Protein AF-A0AAV9LES3-F1 (afdb_monomer)

Solvent-accessible surface area (backbone atoms only — not comparable to full-atom values): 8411 Å² total; per-residue (Å²): 89,70,68,21,52,55,35,32,47,53,16,50,50,48,50,53,50,61,73,71,59,70,85,86,44,70,82,86,58,63,55,102,79,64,74,43,90,56,85,73,86,72,59,69,76,73,29,74,67,38,50,21,50,50,25,44,53,50,15,54,51,37,54,60,54,41,52,51,58,68,73,62,60,91,46,69,87,42,33,34,91,90,74,73,42,82,51,76,64,60,70,62,50,49,53,54,53,52,50,52,48,50,54,51,54,49,48,45,52,61,20,31,36,21,92,70,56,58,75,45,38,83,46,59,49,97,84,66,82,55,42,39,72,42,60,51,82,85,80,87,76,131

Nearest PDB structures (foldseek):
  8z9d-assembly1_Bb  TM=9.251E-01  e=1.388E-14  Spinacia oleracea
  8bd3-assembly1_b  TM=9.411E-01  e=6.495E-13  Chlorella ohadii
  8zee-assembly1_B  TM=9.370E-01  e=6.925E-13  Chlamydomonas reinhardtii
  7y5e-assembly1_BL  TM=9.517E-01  e=1.494E-12  Porphyridium purpureum
  8xlp-assembly1_B  TM=9.272E-01  e=1.593E-12  Rhodomonas salina

Structure (mmCIF, N/CA/C/O backbone):
data_AF-A0AAV9LES3-F1
#
_entry.id   AF-A0AAV9LES3-F1
#
loop_
_atom_site.group_PDB
_atom_site.id
_atom_site.type_symbol
_atom_site.label_atom_id
_atom_site.label_alt_id
_atom_site.label_comp_id
_atom_site.label_asym_id
_atom_site.label_entity_id
_atom_site.label_seq_id
_atom_site.pdbx_PDB_ins_code
_atom_site.Cartn_x
_atom_site.Cartn_y
_atom_site.Cartn_z
_atom_site.occupancy
_atom_site.B_iso_or_equiv
_atom_site.auth_seq_id
_atom_site.auth_comp_id
_atom_site.auth_asym_id
_atom_site.auth_atom_id
_atom_site.pdbx_PDB_model_num
ATOM 1 N N . MET A 1 1 ? -4.893 10.665 12.264 1.00 93.75 1 MET A N 1
ATOM 2 C CA . MET A 1 1 ? -3.746 11.596 12.138 1.00 93.75 1 MET A CA 1
ATOM 3 C C . MET A 1 1 ? -2.493 10.880 11.654 1.00 93.75 1 MET A C 1
ATOM 5 O O . MET A 1 1 ? -2.052 11.215 10.569 1.00 93.75 1 MET A O 1
ATOM 9 N N . HIS A 1 2 ? -1.964 9.876 12.368 1.00 97.56 2 HIS A N 1
ATOM 10 C CA . HIS A 1 2 ? -0.746 9.157 11.947 1.00 97.56 2 HIS A CA 1
ATOM 11 C C . HIS A 1 2 ? -0.799 8.660 10.488 1.00 97.56 2 HIS A C 1
ATOM 13 O O . HIS A 1 2 ? 0.056 9.020 9.690 1.00 97.56 2 HIS A O 1
ATOM 19 N N . THR A 1 3 ? -1.855 7.935 10.102 1.00 97.00 3 THR A N 1
ATOM 20 C CA . THR A 1 3 ? -2.023 7.444 8.721 1.00 97.00 3 THR A CA 1
ATOM 21 C C . THR A 1 3 ? -2.057 8.571 7.686 1.00 97.00 3 THR A C 1
ATOM 23 O O . THR A 1 3 ? -1.456 8.442 6.629 1.00 97.00 3 THR A O 1
ATOM 26 N N . ALA A 1 4 ? -2.698 9.703 8.000 1.00 96.88 4 ALA A N 1
ATOM 27 C CA . ALA A 1 4 ? -2.757 10.850 7.095 1.00 96.88 4 ALA A CA 1
ATOM 28 C C . ALA A 1 4 ? -1.363 11.452 6.851 1.00 96.88 4 ALA A C 1
ATOM 30 O O . ALA A 1 4 ? -1.034 11.790 5.716 1.00 96.88 4 ALA A O 1
ATOM 31 N N . LEU A 1 5 ? -0.533 11.528 7.898 1.00 97.50 5 LEU A N 1
ATOM 32 C CA . LEU A 1 5 ? 0.849 12.002 7.803 1.00 97.50 5 LEU A CA 1
ATOM 33 C C . LEU A 1 5 ? 1.724 11.044 6.994 1.00 97.50 5 LEU A C 1
ATOM 35 O O . LEU A 1 5 ? 2.442 11.499 6.112 1.00 97.50 5 LEU A O 1
ATOM 39 N N . VAL A 1 6 ? 1.636 9.736 7.250 1.00 98.12 6 VAL A N 1
ATOM 40 C CA . VAL A 1 6 ? 2.429 8.730 6.5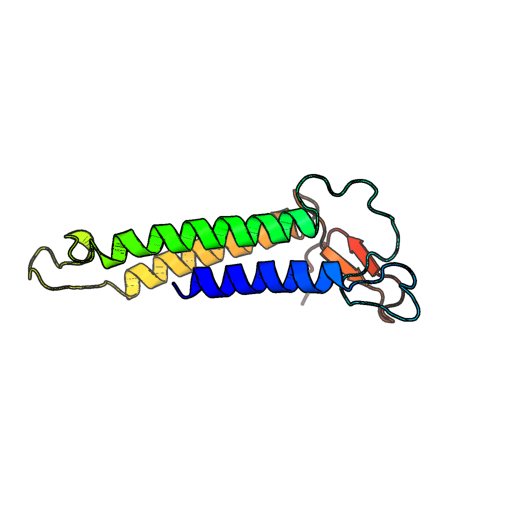22 1.00 98.12 6 VAL A CA 1
ATOM 41 C C . VAL A 1 6 ? 2.095 8.741 5.030 1.00 98.12 6 VAL A C 1
ATOM 43 O O . VAL A 1 6 ? 2.997 8.807 4.200 1.00 98.12 6 VAL A O 1
ATOM 46 N N . VAL A 1 7 ? 0.806 8.741 4.678 1.00 97.44 7 VAL A N 1
ATOM 47 C CA . VAL A 1 7 ? 0.374 8.774 3.271 1.00 97.44 7 VAL A CA 1
ATOM 48 C C . VAL A 1 7 ? 0.733 10.115 2.619 1.00 97.44 7 VAL A C 1
ATOM 50 O O . VAL A 1 7 ? 1.196 10.138 1.482 1.00 97.44 7 VAL A O 1
ATOM 53 N N . GLY A 1 8 ? 0.565 11.234 3.331 1.00 97.38 8 GLY A N 1
ATOM 54 C CA . GLY A 1 8 ? 0.928 12.559 2.817 1.00 97.38 8 GLY A CA 1
ATOM 55 C C . GLY A 1 8 ? 2.432 12.701 2.571 1.00 97.38 8 GLY A C 1
ATOM 56 O O . GLY A 1 8 ? 2.837 13.261 1.552 1.00 97.38 8 GLY A O 1
ATOM 57 N N . TRP A 1 9 ? 3.257 12.140 3.459 1.00 98.00 9 TRP A N 1
ATOM 58 C CA . TRP A 1 9 ? 4.703 12.059 3.275 1.00 98.00 9 TRP A CA 1
ATOM 59 C C . TRP A 1 9 ? 5.062 11.206 2.057 1.00 98.00 9 TRP A C 1
ATOM 61 O O . TRP A 1 9 ? 5.825 11.673 1.219 1.00 98.00 9 TRP A O 1
ATOM 71 N N . ALA A 1 10 ? 4.461 10.021 1.904 1.00 97.56 10 ALA A N 1
ATOM 72 C CA . ALA A 1 10 ? 4.705 9.153 0.752 1.00 97.56 10 ALA A CA 1
ATOM 73 C C . ALA A 1 10 ? 4.377 9.852 -0.581 1.00 97.56 10 ALA A C 1
ATOM 75 O O . ALA A 1 10 ? 5.192 9.840 -1.500 1.00 97.56 10 ALA A O 1
ATOM 76 N N . GLY A 1 11 ? 3.228 10.535 -0.668 1.00 96.38 11 GLY A N 1
ATOM 77 C CA . GLY A 1 11 ? 2.859 11.308 -1.859 1.00 96.38 11 GLY A CA 1
ATOM 78 C C . GLY A 1 11 ? 3.795 12.492 -2.125 1.00 96.38 11 GLY A C 1
ATOM 79 O O . GLY A 1 11 ? 4.182 12.731 -3.265 1.00 96.38 11 GLY A O 1
ATOM 80 N N . SER A 1 12 ? 4.207 13.208 -1.075 1.00 96.81 12 SER A N 1
ATOM 81 C CA . SER A 1 12 ? 5.132 14.345 -1.204 1.00 96.81 12 SER A CA 1
ATOM 82 C C . SER A 1 12 ? 6.536 13.899 -1.617 1.00 96.81 12 SER A C 1
ATOM 84 O O . SER A 1 12 ? 7.165 14.569 -2.430 1.00 96.81 12 SER A O 1
ATOM 86 N N . MET A 1 13 ? 7.012 12.765 -1.090 1.00 96.94 13 MET A N 1
ATOM 87 C CA . MET A 1 13 ? 8.298 12.176 -1.463 1.00 96.94 13 MET A CA 1
ATOM 88 C C . MET A 1 13 ? 8.286 11.740 -2.928 1.00 96.94 13 MET A C 1
ATOM 90 O O . MET A 1 13 ? 9.201 12.089 -3.662 1.00 96.94 13 MET A O 1
ATOM 94 N N . ALA A 1 14 ? 7.214 11.083 -3.382 1.00 93.00 14 A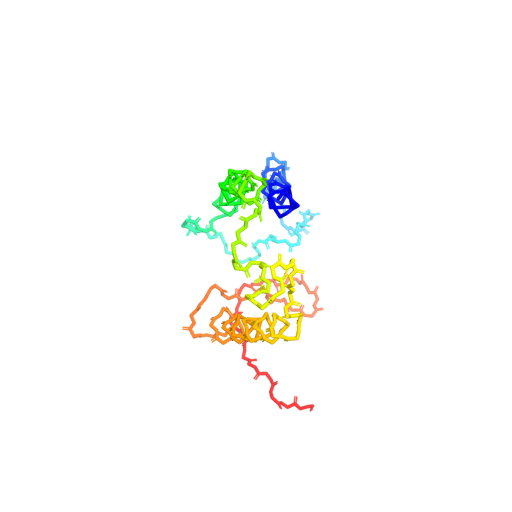LA A N 1
ATOM 95 C CA . ALA A 1 14 ? 7.067 10.696 -4.783 1.00 93.00 14 ALA A CA 1
ATOM 96 C C . ALA A 1 14 ? 7.066 11.911 -5.732 1.00 93.00 14 ALA A C 1
ATOM 98 O O . ALA A 1 14 ? 7.742 11.889 -6.756 1.00 93.00 14 ALA A O 1
ATOM 99 N N . LEU A 1 15 ? 6.363 13.000 -5.386 1.00 94.50 15 LEU A N 1
ATOM 100 C CA . LEU A 1 15 ? 6.400 14.244 -6.173 1.00 94.50 15 LEU A CA 1
ATOM 101 C C . LEU A 1 15 ? 7.784 14.898 -6.165 1.00 94.50 15 LEU A C 1
ATOM 103 O O . LEU A 1 15 ? 8.207 15.440 -7.183 1.00 94.50 15 LEU A O 1
ATOM 107 N N . TYR A 1 16 ? 8.472 14.873 -5.023 1.00 94.75 16 TYR A N 1
ATOM 108 C CA . TYR A 1 16 ? 9.822 15.408 -4.904 1.00 94.75 16 TYR A CA 1
ATOM 109 C C . TYR A 1 16 ? 10.806 14.631 -5.781 1.00 94.75 16 TYR A C 1
ATOM 111 O O . TYR A 1 16 ? 11.523 15.249 -6.562 1.00 94.75 16 TYR A O 1
ATOM 119 N N . GLU A 1 17 ? 10.797 13.299 -5.691 1.00 91.44 17 GLU A N 1
ATOM 120 C CA . GLU A 1 17 ? 11.625 12.425 -6.525 1.00 91.44 17 GLU A CA 1
ATOM 121 C C . GLU A 1 17 ? 11.342 12.668 -8.007 1.00 91.44 17 GLU A C 1
ATOM 123 O O . GLU A 1 17 ? 12.273 12.900 -8.770 1.00 91.44 17 GLU A O 1
ATOM 128 N N . LEU A 1 18 ? 10.069 12.731 -8.403 1.00 88.88 18 LEU A N 1
ATOM 129 C CA . LEU A 1 18 ? 9.677 12.976 -9.791 1.00 88.88 18 LEU A CA 1
ATOM 130 C C . LEU A 1 18 ? 10.120 14.353 -10.310 1.00 88.88 18 LEU A C 1
ATOM 132 O O . LEU A 1 18 ? 10.432 14.491 -11.488 1.00 88.88 18 LEU A O 1
ATOM 136 N N . ALA A 1 19 ? 10.181 15.369 -9.446 1.00 90.19 19 ALA A N 1
ATOM 137 C CA . ALA A 1 19 ? 10.605 16.716 -9.828 1.00 90.19 19 ALA A CA 1
ATOM 138 C C . ALA A 1 19 ? 12.116 16.840 -10.085 1.00 90.19 19 ALA A C 1
ATOM 140 O O . ALA A 1 19 ? 12.532 17.761 -10.791 1.00 90.19 19 ALA A O 1
ATOM 141 N N . ILE A 1 20 ? 12.931 15.958 -9.498 1.00 88.75 20 ILE A N 1
ATOM 142 C CA . ILE A 1 20 ? 14.394 15.956 -9.664 1.00 88.75 20 ILE A CA 1
ATOM 143 C C . ILE A 1 20 ? 14.901 14.780 -10.505 1.00 88.75 20 ILE A C 1
ATOM 145 O O . ILE A 1 20 ? 16.095 14.711 -10.783 1.00 88.75 20 ILE A O 1
ATOM 149 N N . PHE A 1 21 ? 14.016 13.853 -10.873 1.00 84.19 21 PHE A N 1
ATOM 150 C CA . PHE A 1 21 ? 14.359 12.654 -11.622 1.00 84.19 21 PHE A CA 1
ATOM 151 C C . PHE A 1 21 ? 14.787 12.991 -13.053 1.00 84.19 21 PHE A C 1
ATOM 153 O O . PHE A 1 21 ? 14.053 13.653 -13.788 1.00 84.19 21 PHE A O 1
ATOM 160 N 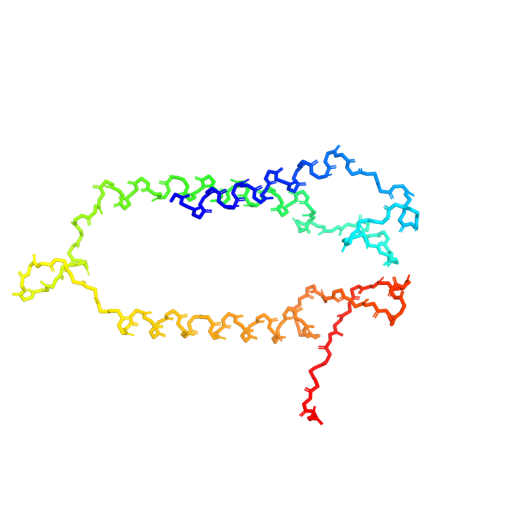N . ASP A 1 22 ? 15.953 12.482 -13.457 1.00 82.81 22 ASP A N 1
ATOM 161 C CA . ASP A 1 22 ? 16.411 12.500 -14.844 1.00 82.81 22 ASP A CA 1
ATOM 162 C C . ASP A 1 22 ? 16.201 11.114 -15.485 1.00 82.81 22 ASP A C 1
ATOM 164 O O . ASP A 1 22 ? 16.901 10.161 -15.141 1.00 82.81 22 ASP A O 1
ATOM 168 N N . PRO A 1 23 ? 15.253 10.965 -16.428 1.00 77.06 23 PRO A N 1
ATOM 169 C CA . PRO A 1 23 ? 15.005 9.693 -17.102 1.00 77.06 23 PRO A CA 1
ATOM 170 C C . PRO A 1 23 ? 16.004 9.387 -18.235 1.00 77.06 23 PRO A C 1
ATOM 172 O O . PRO A 1 23 ? 15.839 8.378 -18.925 1.00 77.06 23 PRO A O 1
ATOM 175 N N . SER A 1 24 ? 16.988 10.255 -18.492 1.00 78.69 24 SER A N 1
ATOM 176 C CA . SER A 1 24 ? 17.798 10.213 -19.718 1.00 78.69 24 SER A CA 1
ATOM 177 C C . SER A 1 24 ? 18.788 9.046 -19.782 1.00 78.69 24 SER A C 1
ATOM 179 O O . SER A 1 24 ? 19.008 8.511 -20.871 1.00 78.69 24 SER A O 1
ATOM 181 N N . ASP A 1 25 ? 19.373 8.628 -18.654 1.00 72.94 25 ASP A N 1
ATOM 182 C CA . ASP A 1 25 ? 20.397 7.574 -18.622 1.00 72.94 25 ASP A CA 1
ATOM 183 C C . ASP A 1 25 ? 20.088 6.481 -17.589 1.00 72.94 25 ASP A C 1
ATOM 185 O O . ASP A 1 25 ? 20.553 6.483 -16.454 1.00 72.94 25 ASP A O 1
ATOM 189 N N . HIS A 1 26 ? 19.321 5.485 -18.026 1.00 69.38 26 HIS A N 1
ATOM 190 C CA . HIS A 1 26 ? 18.947 4.324 -17.219 1.00 69.38 26 HIS A CA 1
ATOM 191 C C . HIS A 1 26 ? 20.082 3.302 -17.028 1.00 69.38 26 HIS A C 1
ATOM 193 O O . HIS A 1 26 ? 19.887 2.329 -16.300 1.00 69.38 26 HIS A O 1
ATOM 199 N N . VAL A 1 27 ? 21.233 3.473 -17.694 1.00 72.44 27 VAL A N 1
ATOM 200 C CA . VAL A 1 27 ? 22.360 2.527 -17.636 1.00 72.44 27 VAL A CA 1
ATOM 201 C C . VAL A 1 27 ? 23.413 3.005 -16.642 1.00 72.44 27 VAL A C 1
ATOM 203 O O . VAL A 1 27 ? 23.931 2.198 -15.870 1.00 72.44 2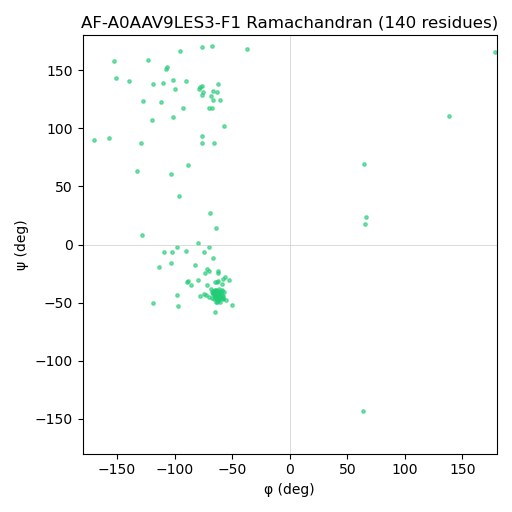7 VAL A O 1
ATOM 206 N N . LEU A 1 28 ? 23.736 4.300 -16.658 1.00 73.56 28 LEU A N 1
ATOM 207 C CA . LEU A 1 28 ? 24.807 4.871 -15.836 1.00 73.56 28 LEU A CA 1
ATOM 208 C C . LEU A 1 28 ? 24.299 5.641 -14.610 1.00 73.56 28 LEU A C 1
ATOM 210 O O . LEU A 1 28 ? 25.082 5.829 -13.679 1.00 73.56 28 LEU A O 1
ATOM 214 N N . ASP A 1 29 ? 23.013 6.009 -14.569 1.00 71.75 29 ASP A N 1
ATOM 215 C CA . ASP A 1 29 ? 22.353 6.586 -13.389 1.00 71.75 29 ASP A CA 1
ATOM 216 C C . ASP A 1 29 ? 20.993 5.905 -13.095 1.00 71.75 29 ASP A C 1
ATOM 218 O O . ASP A 1 29 ? 19.922 6.511 -13.201 1.00 71.75 29 ASP A O 1
ATOM 222 N N . PRO A 1 30 ? 20.985 4.591 -12.782 1.00 67.94 30 PRO A N 1
ATOM 223 C CA . PRO A 1 30 ? 19.742 3.860 -12.592 1.00 67.94 30 PRO A CA 1
ATOM 224 C C . PRO A 1 30 ? 19.103 4.181 -11.238 1.00 67.94 30 PRO A C 1
ATOM 226 O O . PRO A 1 30 ? 19.698 3.969 -10.180 1.00 67.94 30 PRO A O 1
ATOM 229 N N . ILE A 1 31 ? 17.819 4.541 -11.251 1.00 69.88 31 ILE A N 1
ATOM 230 C CA . ILE A 1 31 ? 16.975 4.409 -10.061 1.00 69.88 31 ILE A CA 1
ATOM 231 C C . ILE A 1 31 ? 16.321 3.027 -10.065 1.00 69.88 31 ILE A C 1
ATOM 233 O O . ILE A 1 31 ? 15.873 2.535 -11.094 1.00 69.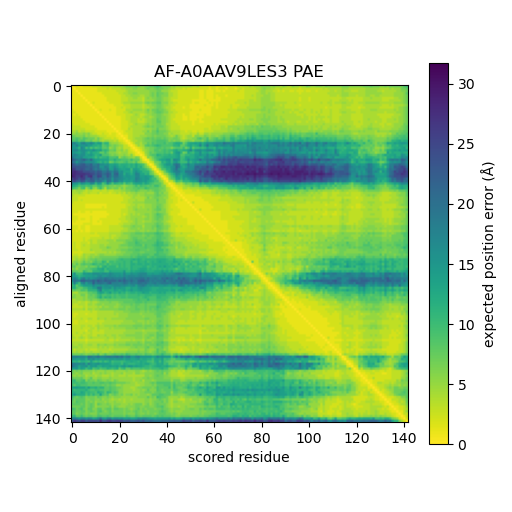88 31 ILE A O 1
ATOM 237 N N . GLY A 1 32 ? 16.221 2.393 -8.894 1.00 60.16 32 GLY A N 1
ATOM 238 C CA . GLY A 1 32 ? 15.667 1.050 -8.706 1.00 60.16 32 GLY A CA 1
ATOM 239 C C . GLY A 1 32 ? 14.181 0.861 -9.045 1.00 60.16 32 GLY A C 1
ATOM 240 O O . GLY A 1 32 ? 13.642 -0.166 -8.648 1.00 60.16 32 GLY A O 1
ATOM 241 N N . TRP A 1 33 ? 13.529 1.790 -9.749 1.00 60.59 33 TRP A N 1
ATOM 242 C CA . TRP A 1 33 ? 12.188 1.664 -10.345 1.00 60.59 33 TRP A CA 1
ATOM 243 C C . TRP A 1 33 ? 12.163 2.045 -11.840 1.00 60.59 33 TRP A C 1
ATOM 245 O O . TRP A 1 33 ? 11.090 2.115 -12.437 1.00 60.59 33 TRP A O 1
ATOM 255 N N . SER A 1 34 ? 13.329 2.279 -12.461 1.00 56.88 34 SER A N 1
ATOM 256 C CA . SER A 1 34 ? 13.425 2.605 -13.884 1.00 56.88 34 SER A CA 1
ATOM 257 C C . SER A 1 34 ? 12.929 1.440 -14.747 1.00 56.88 34 SER A C 1
ATOM 259 O O . SER A 1 34 ? 13.275 0.273 -14.542 1.00 56.88 34 SER A O 1
ATOM 261 N N . ILE A 1 35 ? 12.065 1.775 -15.706 1.00 57.78 35 ILE A N 1
ATOM 262 C CA . ILE A 1 35 ? 11.468 0.836 -16.654 1.00 57.78 35 ILE A CA 1
ATOM 263 C C . ILE A 1 35 ? 12.540 0.500 -17.692 1.00 57.78 35 ILE A C 1
ATOM 265 O O . ILE A 1 35 ? 12.742 1.233 -18.660 1.00 57.78 35 ILE A O 1
ATOM 269 N N . ILE A 1 36 ? 13.281 -0.577 -17.455 1.00 56.97 36 ILE A N 1
ATOM 270 C CA . ILE A 1 36 ? 14.163 -1.161 -18.464 1.00 56.97 36 ILE A CA 1
ATOM 271 C C . ILE A 1 36 ? 13.258 -1.984 -19.395 1.00 56.97 36 ILE A C 1
ATOM 273 O O . ILE A 1 36 ? 12.358 -2.676 -18.942 1.00 56.97 36 ILE A O 1
ATOM 277 N N . GLU A 1 37 ? 13.448 -1.825 -20.705 1.00 47.81 37 GLU A N 1
ATOM 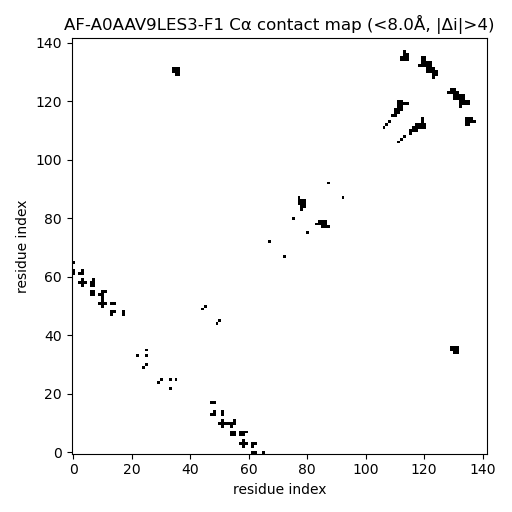278 C CA . GLU A 1 37 ? 12.631 -2.429 -21.772 1.00 47.81 37 GLU A CA 1
ATOM 279 C C . GLU A 1 37 ? 11.159 -1.986 -21.845 1.00 47.81 37 GLU A C 1
ATOM 281 O O . GLU A 1 37 ? 10.219 -2.759 -21.688 1.00 47.81 37 GLU A O 1
ATOM 286 N N . GLY A 1 38 ? 10.960 -0.728 -22.239 1.00 52.88 38 GLY A N 1
ATOM 287 C CA . GLY A 1 38 ? 9.711 -0.291 -22.852 1.00 52.88 38 GLY A CA 1
ATOM 288 C C . GLY A 1 38 ? 9.269 1.055 -22.325 1.00 52.88 38 GLY A C 1
ATOM 289 O O . GLY A 1 38 ? 8.833 1.185 -21.189 1.00 52.88 38 GLY A O 1
ATOM 290 N N . THR A 1 39 ? 9.331 2.078 -23.173 1.00 48.59 39 THR A N 1
ATOM 291 C CA . THR A 1 39 ? 8.612 3.324 -22.927 1.00 48.59 39 THR A CA 1
ATOM 292 C C . THR A 1 39 ? 7.135 2.963 -22.770 1.00 48.59 39 THR A C 1
ATOM 294 O O . THR A 1 39 ? 6.460 2.684 -23.762 1.00 48.59 39 THR A O 1
ATOM 297 N N . VAL A 1 40 ? 6.625 2.911 -21.536 1.00 57.12 40 VAL A N 1
ATOM 298 C CA . VAL A 1 40 ? 5.187 2.798 -21.276 1.00 57.12 40 VAL A CA 1
ATOM 299 C C . VAL A 1 40 ? 4.581 4.101 -21.780 1.00 57.12 40 VAL A C 1
ATOM 301 O O . VAL A 1 40 ? 4.494 5.091 -21.062 1.00 57.12 40 VAL A O 1
ATOM 304 N N . MET A 1 41 ? 4.241 4.140 -23.069 1.00 57.91 41 MET A N 1
ATOM 305 C CA . MET A 1 41 ? 3.827 5.368 -23.752 1.00 57.91 41 MET A CA 1
ATOM 306 C C . MET A 1 41 ? 2.493 5.911 -23.221 1.00 57.91 41 MET A C 1
ATOM 308 O O . MET A 1 41 ? 2.130 7.040 -23.541 1.00 57.91 41 MET A O 1
ATOM 312 N N . ASN A 1 42 ? 1.759 5.135 -22.413 1.00 69.88 42 ASN A N 1
ATOM 313 C CA . ASN A 1 42 ? 0.558 5.597 -21.730 1.00 69.88 42 ASN A CA 1
ATOM 314 C C . ASN A 1 42 ? 0.244 4.747 -20.477 1.00 69.88 42 ASN A C 1
ATOM 316 O O . ASN A 1 42 ? -0.467 3.748 -20.590 1.00 69.88 42 ASN A O 1
ATOM 320 N N . PRO A 1 43 ? 0.740 5.123 -19.283 1.00 76.12 43 PRO A N 1
ATOM 321 C CA . PRO A 1 43 ? 0.433 4.424 -18.026 1.00 76.12 43 PRO A CA 1
ATOM 322 C C . PRO A 1 43 ? -1.024 4.617 -17.547 1.00 76.12 43 PRO A C 1
ATOM 324 O O . PRO A 1 43 ? -1.434 4.046 -16.535 1.00 76.12 43 PRO A O 1
ATOM 327 N N . GLY A 1 44 ? -1.835 5.411 -18.256 1.00 86.06 44 GLY A N 1
ATOM 328 C CA . GLY A 1 44 ? -3.213 5.703 -17.873 1.00 86.06 44 GLY A CA 1
ATOM 329 C C . GLY A 1 44 ? -3.303 6.466 -16.546 1.00 86.06 44 GLY A C 1
ATOM 330 O O . GLY A 1 44 ? -2.478 7.324 -16.250 1.00 86.06 44 GLY A O 1
ATOM 331 N N . ILE A 1 45 ? -4.327 6.161 -15.742 1.00 89.00 45 ILE A N 1
ATOM 332 C CA . ILE A 1 45 ? -4.566 6.816 -14.438 1.00 89.00 45 ILE A CA 1
ATOM 333 C C . ILE A 1 45 ? -3.512 6.414 -13.388 1.00 89.00 45 ILE A C 1
ATOM 335 O O . ILE A 1 45 ? -3.279 7.158 -12.438 1.00 89.00 45 ILE A O 1
ATOM 339 N N . TRP A 1 46 ? -2.851 5.267 -13.558 1.00 89.62 46 TRP A N 1
ATOM 340 C CA . TRP A 1 46 ? -1.885 4.714 -12.604 1.00 89.62 46 TRP A CA 1
ATOM 341 C C . TRP A 1 46 ? -0.431 5.059 -12.966 1.00 89.62 46 TRP A C 1
ATOM 343 O O . TRP A 1 46 ? 0.455 4.216 -12.872 1.00 89.62 46 TRP A O 1
ATOM 353 N N . SER A 1 47 ? -0.180 6.304 -13.383 1.00 90.12 47 SER A N 1
ATOM 354 C CA . SER A 1 47 ? 1.180 6.841 -13.535 1.00 90.12 47 SER A CA 1
ATOM 355 C C . SER A 1 47 ? 1.808 7.191 -12.179 1.00 90.12 47 SER A C 1
ATOM 357 O O . SER A 1 47 ? 1.110 7.238 -11.163 1.00 90.12 47 SER A O 1
ATOM 359 N N . TYR A 1 48 ? 3.108 7.499 -12.148 1.00 88.25 48 TYR A N 1
ATOM 360 C CA . TYR A 1 48 ? 3.785 7.969 -10.931 1.00 88.25 48 TYR A CA 1
ATOM 361 C C . TYR A 1 48 ? 3.123 9.227 -10.353 1.00 88.25 48 TYR A C 1
ATOM 363 O O . TYR A 1 48 ? 2.881 9.312 -9.147 1.00 88.25 48 TYR A O 1
ATOM 371 N N . GLU A 1 49 ? 2.729 10.165 -11.215 1.00 92.06 49 GLU A N 1
ATOM 372 C CA . GLU A 1 49 ? 1.971 11.357 -10.833 1.00 92.06 49 GLU A CA 1
ATOM 373 C C . GLU A 1 49 ? 0.572 10.998 -10.318 1.00 92.06 49 GLU A C 1
ATOM 375 O O . GLU A 1 49 ? 0.113 11.571 -9.328 1.00 92.06 49 GLU A O 1
ATOM 380 N N . GLY A 1 50 ? -0.102 10.034 -10.956 1.00 93.50 50 GLY A N 1
ATOM 381 C CA . GLY A 1 50 ? -1.416 9.545 -10.534 1.00 93.50 50 GLY A CA 1
ATOM 382 C C . GLY A 1 50 ? -1.387 8.905 -9.145 1.00 93.50 50 GLY A C 1
ATOM 383 O O . GLY A 1 50 ? -2.215 9.232 -8.290 1.00 93.50 50 GLY A O 1
ATOM 384 N N . VAL A 1 51 ? -0.390 8.056 -8.879 1.00 94.31 51 VAL A N 1
ATOM 385 C CA . VAL A 1 51 ? -0.169 7.436 -7.564 1.00 94.31 51 VAL A CA 1
ATOM 386 C C . VAL A 1 51 ? 0.139 8.501 -6.514 1.00 94.31 51 VAL A C 1
ATOM 388 O O . VAL A 1 51 ? -0.465 8.485 -5.437 1.00 94.31 51 VAL A O 1
ATOM 391 N N . ALA A 1 52 ? 1.020 9.456 -6.818 1.00 95.56 52 ALA A N 1
ATOM 392 C CA . ALA A 1 52 ? 1.344 10.541 -5.898 1.00 95.56 52 ALA A CA 1
ATOM 393 C C . ALA A 1 52 ? 0.114 11.415 -5.587 1.00 95.56 52 ALA A C 1
ATOM 395 O O . ALA A 1 52 ? -0.179 11.694 -4.421 1.00 95.56 52 ALA A O 1
ATOM 396 N N . GLY A 1 53 ? -0.672 11.770 -6.608 1.00 95.75 53 GLY A N 1
ATOM 397 C CA . GLY A 1 53 ? -1.926 12.507 -6.458 1.00 95.75 53 GLY A CA 1
ATOM 398 C C . GLY A 1 53 ? -2.952 11.763 -5.600 1.00 95.75 53 GLY A C 1
ATOM 399 O O . GLY A 1 53 ? -3.537 12.356 -4.688 1.00 95.75 53 GLY A O 1
ATOM 400 N N . ALA A 1 54 ? -3.118 10.455 -5.817 1.00 97.00 54 ALA A N 1
ATOM 401 C CA . ALA A 1 54 ? -4.001 9.617 -5.008 1.00 97.00 54 ALA A CA 1
ATOM 402 C C . ALA A 1 54 ? -3.602 9.621 -3.520 1.00 97.00 54 ALA A C 1
ATOM 404 O O . ALA A 1 54 ? -4.474 9.727 -2.654 1.00 97.00 54 ALA A O 1
ATOM 405 N N . HIS A 1 55 ? -2.301 9.591 -3.211 1.00 97.69 55 HIS A N 1
ATOM 406 C CA . HIS A 1 55 ? -1.799 9.682 -1.835 1.00 97.69 55 HIS A CA 1
ATOM 407 C C . HIS A 1 55 ? -2.112 11.041 -1.186 1.00 97.69 55 HIS A C 1
ATOM 409 O O . HIS A 1 55 ? -2.581 11.084 -0.046 1.00 97.69 55 HIS A O 1
ATOM 415 N N . ILE A 1 56 ? -1.928 12.156 -1.899 1.00 97.62 56 ILE A N 1
ATOM 416 C CA . ILE A 1 56 ? -2.255 13.495 -1.375 1.00 97.62 56 ILE A CA 1
ATOM 417 C C . ILE A 1 56 ? -3.764 13.653 -1.138 1.00 97.62 56 ILE A C 1
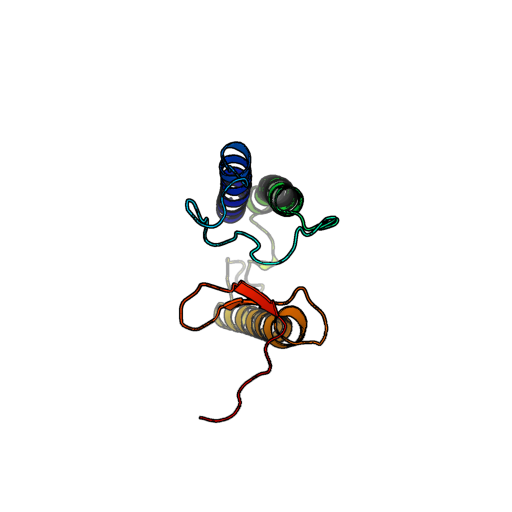ATOM 419 O O . ILE A 1 56 ? -4.189 14.160 -0.090 1.00 97.62 56 ILE A O 1
ATOM 423 N N . MET A 1 57 ? -4.587 13.173 -2.074 1.00 97.62 57 MET A N 1
ATOM 424 C CA . MET A 1 57 ? -6.043 13.182 -1.920 1.00 97.62 57 MET A CA 1
ATOM 425 C C . MET A 1 57 ? -6.481 12.330 -0.725 1.00 97.62 57 MET A C 1
ATOM 427 O O . MET A 1 57 ? -7.248 12.802 0.118 1.00 97.62 57 MET A O 1
ATOM 431 N N . PHE A 1 58 ? -5.962 11.105 -0.604 1.00 97.75 58 PHE A N 1
ATOM 432 C CA . PHE A 1 58 ? -6.287 10.217 0.510 1.00 97.75 58 PHE A CA 1
ATOM 433 C C . PHE A 1 58 ? -5.825 10.790 1.856 1.00 97.75 58 PHE A C 1
ATOM 435 O O . PHE A 1 58 ? -6.591 10.776 2.819 1.00 97.75 58 PHE A O 1
ATOM 442 N N . SER A 1 59 ? -4.629 11.387 1.916 1.00 97.88 59 SER A N 1
ATOM 443 C CA . SER A 1 59 ? -4.135 12.097 3.102 1.00 97.88 59 SER A CA 1
ATOM 444 C C . SER A 1 59 ? -5.107 13.195 3.546 1.00 97.88 59 SER A C 1
ATOM 446 O O . SER A 1 59 ? -5.495 13.238 4.716 1.00 97.88 59 SER A O 1
ATOM 448 N N . SER A 1 60 ? -5.578 14.019 2.607 1.00 96.94 60 SER A N 1
ATOM 449 C CA . SER A 1 60 ? -6.533 15.101 2.879 1.00 96.94 60 SER A CA 1
ATOM 450 C C . SER A 1 60 ? -7.861 14.573 3.429 1.00 96.94 60 SER A C 1
ATOM 452 O O . SER A 1 60 ? -8.375 15.083 4.427 1.00 96.94 60 SER A O 1
ATOM 454 N N . ILE A 1 61 ? -8.386 13.495 2.837 1.00 97.88 61 ILE A N 1
ATOM 455 C CA . ILE A 1 61 ? -9.607 12.833 3.315 1.00 97.88 61 ILE A CA 1
ATOM 456 C C . ILE A 1 61 ? -9.395 12.282 4.731 1.00 97.88 61 ILE A C 1
ATOM 458 O O . ILE A 1 61 ? -10.240 12.490 5.600 1.00 97.88 61 ILE A O 1
ATOM 462 N N . CYS A 1 62 ? -8.259 11.638 5.010 1.00 96.81 62 CYS A N 1
ATOM 463 C CA . CYS A 1 62 ? -7.938 11.133 6.346 1.00 96.81 62 CYS A CA 1
ATOM 464 C C . CYS A 1 62 ? -7.760 12.250 7.390 1.00 96.81 62 CYS A C 1
ATOM 466 O O . CYS A 1 62 ? -8.070 12.039 8.567 1.00 96.81 62 CYS A O 1
ATOM 468 N N . PHE A 1 63 ? -7.267 13.426 6.991 1.00 94.56 63 PHE A N 1
ATOM 469 C CA . PHE A 1 63 ? -7.190 14.601 7.861 1.00 94.56 63 PHE A CA 1
ATOM 470 C C . PHE A 1 63 ? -8.572 15.133 8.231 1.00 94.56 63 PHE A C 1
ATOM 472 O O . PHE A 1 63 ? -8.805 15.433 9.397 1.00 94.56 63 PHE A O 1
ATOM 479 N N . LEU A 1 64 ? -9.504 15.197 7.281 1.00 95.31 64 LEU A N 1
ATOM 480 C CA . LEU A 1 64 ? -10.889 15.559 7.588 1.00 95.31 64 LEU A CA 1
ATOM 481 C C . LEU A 1 64 ? -11.563 14.481 8.445 1.00 95.31 64 LEU A C 1
ATOM 483 O O . LEU A 1 64 ? -12.227 14.793 9.432 1.00 95.31 64 LEU A O 1
ATOM 487 N N . ALA A 1 65 ? -11.328 13.209 8.119 1.00 96.25 65 ALA A N 1
ATOM 488 C CA . ALA A 1 65 ? -11.922 12.083 8.823 1.00 96.25 65 ALA A CA 1
ATOM 489 C C . ALA A 1 65 ? -11.512 12.019 10.298 1.00 96.25 65 ALA A C 1
ATOM 491 O O . ALA A 1 65 ? -12.316 11.579 11.110 1.00 96.25 65 ALA A O 1
ATOM 492 N N . VAL A 1 66 ? -10.308 12.469 10.685 1.00 95.88 66 VAL A N 1
ATOM 493 C CA . VAL A 1 66 ? -9.891 12.391 12.098 1.00 95.88 66 VAL A CA 1
ATOM 494 C C . VAL A 1 66 ? -10.621 13.372 13.012 1.00 95.88 66 VAL A C 1
ATOM 496 O O . VAL A 1 66 ? -10.700 13.128 14.214 1.00 95.88 66 VAL A O 1
ATOM 499 N N . ILE A 1 67 ? -11.192 14.444 12.458 1.00 94.56 67 ILE A N 1
ATOM 500 C CA . ILE A 1 67 ? -11.983 15.403 13.234 1.00 94.56 67 ILE A CA 1
ATOM 501 C C . ILE A 1 67 ? -13.188 14.687 13.852 1.00 94.56 67 ILE A C 1
ATOM 503 O O . ILE A 1 67 ? -13.521 14.936 15.007 1.00 94.56 67 ILE A O 1
ATOM 507 N N . TRP A 1 68 ? -13.799 13.751 13.119 1.00 94.62 68 TRP A N 1
ATOM 508 C CA . TRP A 1 68 ? -15.008 13.074 13.570 1.00 94.62 68 TRP A CA 1
ATOM 509 C C . TRP A 1 68 ? -14.787 12.203 14.818 1.00 94.62 68 TRP A C 1
ATOM 511 O O . TRP A 1 68 ? -15.410 12.511 15.829 1.00 94.62 68 TRP A O 1
ATOM 521 N N . PRO A 1 69 ? -13.889 11.194 14.839 1.00 92.50 69 PRO A N 1
ATOM 522 C CA . PRO A 1 69 ? -13.632 10.411 16.048 1.00 92.50 69 PRO A CA 1
ATOM 523 C C . PRO A 1 69 ? -13.067 11.234 17.207 1.00 92.50 69 PRO A C 1
ATOM 525 O O . PRO A 1 69 ? -13.201 10.831 18.355 1.00 92.50 69 PRO A O 1
ATOM 528 N N . TRP A 1 70 ? -12.409 12.364 16.922 1.00 94.56 70 TRP A N 1
ATOM 529 C CA . TRP A 1 70 ? -11.893 13.250 17.964 1.00 94.56 70 TRP A CA 1
ATOM 530 C C . TRP A 1 70 ? -13.010 14.032 18.666 1.00 94.56 70 TRP A C 1
ATOM 532 O O . TRP A 1 70 ? -13.008 14.152 19.888 1.00 94.56 70 TRP A O 1
ATOM 542 N N . VAL A 1 71 ? -13.971 14.563 17.902 1.00 96.31 71 VAL A N 1
ATOM 543 C CA . VAL A 1 71 ? -15.111 15.325 18.439 1.00 96.31 71 VAL A CA 1
ATOM 544 C C . VAL A 1 71 ? -16.176 14.391 19.018 1.00 96.31 71 VAL A C 1
ATOM 546 O O . VAL A 1 71 ? -16.675 14.629 20.115 1.00 96.31 71 VAL A O 1
ATOM 549 N N . TYR A 1 72 ? -16.497 13.316 18.302 1.00 92.31 72 TYR A N 1
ATOM 550 C CA . TYR A 1 72 ? -17.507 12.321 18.662 1.00 92.31 72 TYR A CA 1
ATOM 551 C C . TYR A 1 72 ? -16.839 11.051 19.190 1.00 92.31 72 TYR A C 1
ATOM 553 O O . TYR A 1 72 ? -16.949 9.980 18.594 1.00 92.31 72 TYR A O 1
ATOM 561 N N . TRP A 1 73 ? -16.096 11.187 20.287 1.00 91.56 73 TRP A N 1
ATOM 562 C CA . TRP A 1 73 ? -15.373 10.068 20.892 1.00 91.56 73 TRP A CA 1
ATOM 563 C C . TRP A 1 73 ? -16.279 9.165 21.752 1.00 91.56 73 TRP A C 1
ATOM 565 O O . TRP A 1 73 ? -16.037 7.964 21.833 1.00 91.56 73 TRP A O 1
ATOM 575 N N . ASP A 1 74 ? -17.326 9.727 22.367 1.00 89.62 74 ASP A N 1
ATOM 576 C CA . ASP A 1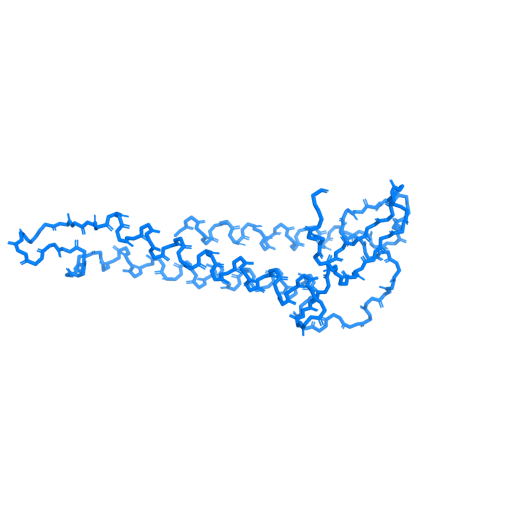 74 ? -18.223 9.037 23.308 1.00 89.62 74 ASP A CA 1
ATOM 577 C C . ASP A 1 74 ? -19.392 8.357 22.576 1.00 89.62 74 ASP A C 1
ATOM 579 O O . ASP A 1 74 ? -20.537 8.807 22.606 1.00 89.62 74 ASP A O 1
ATOM 583 N N . VAL A 1 75 ? -19.072 7.311 21.812 1.00 89.25 75 VAL A N 1
ATOM 584 C CA . VAL A 1 75 ? -20.055 6.512 21.066 1.00 89.25 75 VAL A CA 1
ATOM 585 C C . VAL A 1 75 ? -20.362 5.235 21.839 1.00 89.25 75 VAL A C 1
ATOM 587 O O . VAL A 1 75 ? -19.443 4.526 22.245 1.00 89.25 75 VAL A O 1
ATOM 590 N N . GLU A 1 76 ? -21.648 4.892 21.960 1.00 86.25 76 GLU A N 1
ATOM 591 C CA . GLU A 1 76 ? -22.133 3.708 22.692 1.00 86.25 76 GLU A CA 1
ATOM 592 C C . GLU A 1 76 ? -21.454 2.400 22.254 1.00 86.25 76 GLU A C 1
ATOM 594 O O . GLU A 1 76 ? -21.214 1.531 23.081 1.00 86.25 76 GLU A O 1
ATOM 599 N N . THR A 1 77 ? -21.044 2.285 20.985 1.00 84.69 77 THR A N 1
ATOM 600 C CA . THR A 1 77 ? -20.290 1.141 20.440 1.00 84.69 77 THR A CA 1
ATOM 601 C C . THR A 1 77 ? -18.988 0.839 21.190 1.00 84.69 77 THR A C 1
ATOM 603 O O . THR A 1 77 ? -18.520 -0.298 21.169 1.00 84.69 77 THR A O 1
ATOM 606 N N . PHE A 1 78 ? -18.367 1.845 21.812 1.00 84.88 78 PHE A N 1
ATOM 607 C CA . PHE A 1 78 ? -17.144 1.667 22.595 1.00 84.88 78 PHE A CA 1
ATOM 608 C C . PHE A 1 78 ? -17.415 1.365 24.068 1.00 84.88 78 PHE A C 1
ATOM 610 O O . PHE A 1 78 ? -16.469 1.075 24.798 1.00 84.88 78 PHE A O 1
ATOM 617 N N . CYS A 1 79 ? -18.671 1.413 24.507 1.00 85.94 79 CYS A N 1
ATOM 618 C CA . CYS A 1 79 ? -19.072 1.159 25.880 1.00 85.94 79 CYS A CA 1
ATOM 619 C C . CYS A 1 79 ? -19.647 -0.252 26.028 1.00 85.94 79 CYS A C 1
ATOM 621 O O . CYS A 1 79 ? -20.363 -0.758 25.171 1.00 85.94 79 CYS A O 1
ATOM 623 N N . ASP A 1 80 ? -19.331 -0.895 27.147 1.00 84.19 80 ASP A N 1
ATOM 624 C CA . ASP A 1 80 ? -19.993 -2.132 27.554 1.00 84.19 80 ASP A CA 1
ATOM 625 C C . ASP A 1 80 ? -21.465 -1.837 27.888 1.00 84.19 80 ASP A C 1
ATOM 627 O O . ASP A 1 80 ? -21.740 -1.007 28.757 1.00 84.19 80 ASP A O 1
ATOM 631 N N . GLU A 1 81 ? -22.404 -2.529 27.240 1.00 81.62 81 GLU A N 1
ATOM 632 C CA . GLU A 1 81 ? -23.849 -2.384 27.478 1.00 81.62 81 GLU A CA 1
ATOM 633 C C . GLU A 1 81 ? -24.246 -2.658 28.941 1.00 81.62 81 GLU A C 1
ATOM 635 O O . GLU A 1 81 ? -25.211 -2.083 29.444 1.00 81.62 81 GLU A O 1
ATOM 640 N N . CYS A 1 82 ? -23.503 -3.514 29.649 1.00 79.88 82 CYS A N 1
ATOM 641 C CA . CYS A 1 82 ? -23.808 -3.905 31.026 1.00 79.88 82 CYS A CA 1
ATOM 642 C C . CYS A 1 82 ? -23.189 -2.963 32.068 1.00 79.88 82 CYS A C 1
ATOM 644 O O . CYS A 1 82 ? -23.723 -2.816 33.168 1.00 79.88 82 CYS A O 1
ATOM 646 N N . ILE A 1 83 ? -22.031 -2.370 31.758 1.00 80.31 83 ILE A N 1
ATOM 647 C CA . ILE A 1 83 ? -21.194 -1.647 32.733 1.00 80.31 83 ILE A CA 1
ATOM 648 C C . ILE A 1 83 ? -21.134 -0.138 32.429 1.00 80.31 83 ILE A C 1
ATOM 650 O O . ILE A 1 83 ? -20.799 0.652 33.314 1.00 80.31 83 ILE A O 1
ATOM 654 N N . GLY A 1 84 ? -21.456 0.281 31.201 1.00 81.44 84 GLY A N 1
ATOM 655 C CA . GLY A 1 84 ? -21.392 1.676 30.750 1.00 81.44 84 GLY A CA 1
ATOM 656 C C . GLY A 1 84 ? -19.971 2.249 30.717 1.00 81.44 84 GLY A C 1
ATOM 657 O O . GLY A 1 84 ? -19.793 3.463 30.739 1.00 81.44 84 GLY A O 1
ATOM 658 N N . LYS A 1 85 ? -18.947 1.387 30.733 1.00 83.62 85 LYS A N 1
ATOM 659 C CA . LYS A 1 85 ? -17.530 1.772 30.692 1.00 83.62 85 LYS A CA 1
ATOM 660 C C . LYS A 1 85 ? -16.931 1.437 29.332 1.00 83.62 85 LYS A C 1
ATOM 662 O O . LYS A 1 85 ? -17.350 0.444 28.735 1.00 83.62 85 LYS A O 1
ATOM 667 N N . PRO A 1 86 ? -15.917 2.191 28.879 1.00 84.12 86 PRO A N 1
ATOM 668 C CA . PRO A 1 86 ? -15.246 1.890 27.630 1.00 84.12 86 PRO A CA 1
ATOM 669 C C . PRO A 1 86 ? -14.609 0.499 27.690 1.00 84.12 86 PRO A C 1
ATOM 671 O O . PRO A 1 86 ? -13.815 0.211 28.592 1.00 84.12 86 PRO A O 1
ATOM 674 N N . SER A 1 87 ? -14.963 -0.365 26.742 1.00 89.50 87 SER A N 1
ATOM 675 C CA . SER A 1 87 ? -14.430 -1.719 26.630 1.00 89.50 87 SER A CA 1
ATOM 676 C C . SER A 1 87 ? -14.176 -2.069 25.167 1.00 89.50 87 SER A C 1
ATOM 678 O O . SER A 1 87 ? -14.932 -1.704 24.270 1.00 89.50 87 SER A O 1
ATOM 680 N N . LEU A 1 88 ? -13.070 -2.764 24.916 1.00 87.25 88 LEU A N 1
ATOM 681 C CA . LEU A 1 88 ? -12.722 -3.270 23.597 1.00 87.25 88 LEU A CA 1
ATOM 682 C C . LEU A 1 88 ? -12.431 -4.757 23.719 1.00 87.25 88 LEU A C 1
ATOM 684 O O . LEU A 1 88 ? -11.539 -5.168 24.462 1.00 87.25 88 LEU A O 1
ATOM 688 N N . ASP A 1 89 ? -13.154 -5.563 22.950 1.00 89.69 89 ASP A N 1
ATOM 689 C CA . ASP A 1 89 ? -12.823 -6.973 22.788 1.00 89.69 89 ASP A CA 1
ATOM 690 C C . ASP A 1 89 ? -11.627 -7.102 21.835 1.00 89.69 89 ASP A C 1
ATOM 692 O O . ASP A 1 89 ? -11.760 -7.227 20.611 1.00 89.69 89 ASP A O 1
ATOM 696 N N . CYS A 1 90 ? -10.427 -7.028 22.413 1.00 90.38 90 CYS A N 1
ATOM 697 C CA . CYS A 1 90 ? -9.173 -7.135 21.677 1.00 90.38 90 CYS A CA 1
ATOM 698 C C . CYS A 1 90 ? -9.055 -8.464 20.920 1.00 90.38 90 CYS A C 1
ATOM 700 O O . CYS A 1 90 ? -8.501 -8.480 19.821 1.00 90.38 90 CYS A O 1
ATOM 702 N N . GLN A 1 91 ? -9.596 -9.560 21.461 1.00 94.00 91 GLN A N 1
ATOM 703 C CA . GLN A 1 91 ? -9.513 -10.871 20.822 1.00 94.00 91 GLN A CA 1
ATOM 704 C C . GLN A 1 91 ? -10.379 -10.915 19.563 1.00 94.00 91 GLN A C 1
ATOM 706 O O . GLN A 1 91 ? -9.929 -11.360 18.502 1.00 94.00 91 GLN A O 1
ATOM 711 N N . ARG A 1 92 ? -11.607 -10.396 19.647 1.00 92.38 92 ARG A N 1
ATOM 712 C CA . ARG A 1 92 ? -12.489 -10.282 18.482 1.00 92.38 92 ARG A CA 1
ATOM 713 C C . ARG A 1 92 ? -11.931 -9.317 17.440 1.00 92.38 92 ARG A C 1
ATOM 715 O O . ARG A 1 92 ? -11.935 -9.647 16.253 1.00 92.38 92 ARG A O 1
ATOM 722 N N . SER A 1 93 ? -11.416 -8.163 17.863 1.00 93.38 93 SER A N 1
ATOM 723 C CA . SER A 1 93 ? -10.783 -7.197 16.957 1.00 93.38 93 SER A CA 1
ATOM 724 C C . SER A 1 93 ? -9.594 -7.819 16.223 1.00 93.38 93 SER A C 1
ATOM 726 O O . SER A 1 93 ? -9.516 -7.732 14.996 1.00 93.38 93 SER A O 1
ATOM 728 N N . PHE A 1 94 ? -8.716 -8.527 16.938 1.00 96.75 94 PHE A N 1
ATOM 729 C CA . PHE A 1 94 ? -7.592 -9.239 16.337 1.00 96.75 94 PHE A CA 1
ATOM 730 C C . PHE A 1 94 ? -8.053 -10.260 15.287 1.00 96.75 94 PHE A C 1
ATOM 732 O O . PHE A 1 94 ? -7.515 -10.286 14.180 1.00 96.75 94 PHE A O 1
ATOM 739 N N . GLY A 1 95 ? -9.099 -11.038 15.585 1.00 97.69 95 GLY A N 1
ATOM 740 C CA . GLY A 1 95 ? -9.681 -11.988 14.633 1.00 97.69 95 GLY A CA 1
ATOM 741 C C . GLY A 1 95 ? -10.173 -11.328 13.339 1.00 97.69 95 GLY A C 1
ATOM 742 O O . GLY A 1 95 ? -9.889 -11.827 12.249 1.00 97.69 95 GLY A O 1
ATOM 743 N N . ILE A 1 96 ? -10.847 -10.178 13.441 1.00 97.62 96 ILE A N 1
ATOM 744 C CA . ILE A 1 96 ? -11.338 -9.422 12.276 1.00 97.62 96 ILE A CA 1
ATOM 745 C 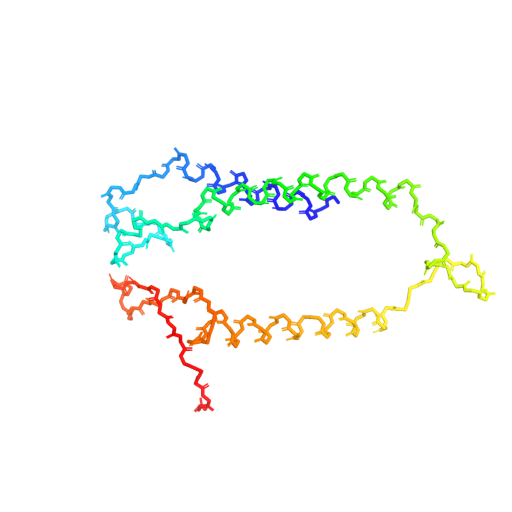C . ILE A 1 96 ? -10.167 -8.891 11.436 1.00 97.62 96 ILE A C 1
ATOM 747 O O . ILE A 1 96 ? -10.153 -9.071 10.217 1.00 97.62 96 ILE A O 1
ATOM 751 N N . HIS A 1 97 ? -9.157 -8.287 12.070 1.00 97.19 97 HIS A N 1
ATOM 752 C CA . HIS A 1 97 ? -7.987 -7.754 11.363 1.00 97.19 97 HIS A CA 1
ATOM 753 C C . HIS A 1 97 ? -7.179 -8.862 10.683 1.00 97.19 97 HIS A C 1
ATOM 755 O O . HIS A 1 97 ? -6.737 -8.686 9.546 1.00 97.19 97 HIS A O 1
ATOM 761 N N . LEU A 1 98 ? -7.024 -10.016 11.337 1.00 97.75 98 LEU A N 1
ATOM 762 C CA . LEU A 1 98 ? -6.325 -11.165 10.768 1.00 97.75 98 LEU A CA 1
ATOM 763 C C . LEU A 1 98 ? -7.086 -11.743 9.570 1.00 97.75 98 LEU A C 1
ATOM 765 O O . LEU A 1 98 ? -6.472 -12.087 8.559 1.00 97.75 98 LEU A O 1
ATOM 769 N N . PHE A 1 99 ? -8.416 -11.810 9.655 1.00 98.19 99 PHE A N 1
ATOM 770 C CA . PHE A 1 99 ? -9.248 -12.252 8.541 1.00 98.19 99 PHE A CA 1
ATOM 771 C C . PHE A 1 99 ? -9.128 -11.310 7.335 1.00 98.19 99 PHE A C 1
ATOM 773 O O . PHE A 1 99 ? -8.840 -11.772 6.231 1.00 98.19 99 PHE A O 1
ATOM 780 N N . LEU A 1 100 ? -9.263 -9.996 7.544 1.00 97.75 100 LEU A N 1
ATOM 781 C CA . LEU A 1 100 ? -9.105 -8.998 6.479 1.00 97.75 100 LEU A CA 1
ATOM 782 C C . LEU A 1 100 ? -7.692 -9.013 5.884 1.00 97.75 100 LEU A C 1
ATOM 784 O O . LEU A 1 100 ? -7.538 -8.964 4.665 1.00 97.75 100 LEU A O 1
ATOM 788 N N . SER A 1 101 ? -6.665 -9.164 6.724 1.00 97.62 101 SER A N 1
ATOM 789 C CA . SER A 1 101 ? -5.273 -9.303 6.276 1.00 97.62 101 SER A CA 1
ATOM 790 C C . SER A 1 101 ? -5.076 -10.554 5.422 1.00 97.62 101 SER A C 1
ATOM 792 O O . SER A 1 101 ? -4.400 -10.491 4.398 1.00 97.62 101 SER A O 1
ATOM 794 N N . ARG A 1 102 ? -5.703 -11.682 5.786 1.00 98.12 102 ARG A N 1
ATOM 795 C CA . ARG A 1 102 ? -5.659 -12.916 4.987 1.00 98.12 102 ARG A CA 1
ATOM 796 C C . ARG A 1 102 ? -6.330 -12.729 3.627 1.00 98.12 102 ARG A C 1
ATOM 798 O O . ARG A 1 102 ? -5.756 -13.143 2.626 1.00 98.12 102 ARG A O 1
ATOM 805 N N . VAL A 1 103 ? -7.517 -12.122 3.585 1.00 97.88 103 VAL A N 1
ATOM 806 C CA . VAL A 1 103 ? -8.239 -11.865 2.326 1.00 97.88 103 VAL A CA 1
ATOM 807 C C . VAL A 1 103 ? -7.442 -10.917 1.428 1.00 97.88 103 VAL A C 1
ATOM 809 O O . VAL A 1 103 ? -7.290 -11.197 0.243 1.00 97.88 103 VAL A O 1
ATOM 812 N N . SER A 1 104 ? -6.878 -9.847 1.996 1.00 96.44 104 SER A N 1
ATOM 813 C CA . SER A 1 104 ? -6.032 -8.892 1.270 1.00 96.44 104 SER A CA 1
ATOM 814 C C . SER A 1 104 ? -4.766 -9.553 0.713 1.00 96.44 104 SER A C 1
ATOM 816 O O . SER A 1 104 ? -4.477 -9.439 -0.475 1.00 96.44 104 SER A O 1
ATOM 818 N N . CYS A 1 105 ? -4.058 -10.327 1.542 1.00 95.81 105 CYS A N 1
ATOM 819 C CA . CYS A 1 105 ? -2.854 -11.056 1.139 1.00 95.81 105 CYS A CA 1
ATOM 820 C C . CYS A 1 105 ? -3.145 -12.073 0.025 1.00 95.81 105 CYS A C 1
ATOM 822 O O . CYS A 1 105 ? -2.436 -12.116 -0.979 1.00 95.81 105 CYS A O 1
ATOM 824 N N . PHE A 1 106 ? -4.226 -12.846 0.163 1.00 94.81 106 PHE A N 1
ATOM 825 C CA . PHE A 1 106 ? -4.648 -13.787 -0.871 1.00 94.81 106 PHE A CA 1
ATOM 826 C C . PHE A 1 106 ? -5.001 -13.072 -2.179 1.00 94.81 106 PHE A C 1
ATOM 828 O O . PHE A 1 106 ? -4.545 -13.495 -3.236 1.00 94.81 106 PHE A O 1
ATOM 835 N N . GLY A 1 107 ? -5.772 -11.981 -2.117 1.00 92.75 107 GLY A N 1
ATOM 836 C CA . GLY A 1 107 ? -6.149 -11.212 -3.301 1.00 92.75 107 GLY A CA 1
ATOM 837 C C . GLY A 1 107 ? -4.945 -10.597 -4.019 1.00 92.75 107 GLY A C 1
ATOM 838 O O . GLY A 1 107 ? -4.853 -10.676 -5.241 1.00 92.75 107 GLY A O 1
ATOM 839 N N . PHE A 1 108 ? -3.983 -10.050 -3.274 1.00 92.62 108 PHE A N 1
ATOM 840 C CA . PHE A 1 108 ? -2.744 -9.538 -3.855 1.00 92.62 108 PHE A CA 1
ATOM 841 C C . PHE A 1 108 ? -1.966 -10.648 -4.579 1.00 92.62 108 PHE A C 1
ATOM 843 O O . PHE A 1 108 ? -1.626 -10.499 -5.749 1.00 92.62 108 PHE A O 1
ATOM 850 N N . GLY A 1 109 ? -1.761 -11.799 -3.934 1.00 91.12 109 GLY A N 1
ATOM 851 C CA . GLY A 1 109 ? -1.053 -12.919 -4.558 1.00 91.12 109 GLY A CA 1
ATOM 852 C C . GLY A 1 109 ? -1.777 -13.501 -5.776 1.00 91.12 109 GLY A C 1
ATOM 853 O O . GLY A 1 109 ? -1.151 -13.725 -6.803 1.00 91.12 109 GLY A O 1
ATOM 854 N N . ALA A 1 110 ? -3.088 -13.730 -5.677 1.00 90.00 110 ALA A N 1
ATOM 855 C CA . ALA A 1 110 ? -3.864 -14.442 -6.694 1.00 90.00 110 ALA A CA 1
ATOM 856 C C . ALA A 1 110 ? -4.311 -13.583 -7.884 1.00 90.00 110 ALA A C 1
ATOM 858 O O . ALA A 1 110 ? -4.718 -14.138 -8.899 1.00 90.00 110 ALA A O 1
ATOM 859 N N . PHE A 1 111 ? -4.307 -12.254 -7.768 1.00 90.06 111 PHE A N 1
ATOM 860 C CA . PHE A 1 111 ? -4.735 -11.374 -8.860 1.00 90.06 111 PHE A CA 1
ATOM 861 C C . PHE A 1 111 ? -3.605 -10.459 -9.317 1.00 90.06 111 PHE A C 1
ATOM 863 O O . PHE A 1 111 ? -3.312 -10.432 -10.505 1.00 90.06 111 PHE A O 1
ATOM 870 N N . HIS A 1 112 ? -2.939 -9.768 -8.388 1.00 88.19 112 HIS A N 1
ATOM 871 C CA . HIS A 1 112 ? -1.926 -8.769 -8.727 1.00 88.19 112 HIS A CA 1
ATOM 872 C C . HIS A 1 112 ? -0.607 -9.394 -9.203 1.00 88.19 112 HIS A C 1
ATOM 874 O O . HIS A 1 112 ? -0.027 -8.923 -10.169 1.00 88.19 112 HIS A O 1
ATOM 880 N N . VAL A 1 113 ? -0.139 -10.461 -8.542 1.00 89.81 113 VAL A N 1
ATOM 881 C CA . VAL A 1 113 ? 1.174 -11.074 -8.838 1.00 89.81 113 VAL A CA 1
ATOM 882 C C . VAL A 1 113 ? 1.114 -12.104 -9.977 1.00 89.81 113 VAL A C 1
ATOM 884 O O . VAL A 1 113 ? 2.065 -12.250 -10.748 1.00 89.81 113 VAL A O 1
ATOM 887 N N . THR A 1 114 ? 0.010 -12.844 -10.078 1.00 87.88 114 THR A N 1
ATOM 888 C CA . THR A 1 114 ? -0.192 -13.900 -11.085 1.00 87.88 114 THR A CA 1
ATOM 889 C C . THR A 1 114 ? -0.948 -13.397 -12.319 1.00 87.88 114 THR A C 1
ATOM 891 O O . THR A 1 114 ? -1.617 -12.374 -12.257 1.00 87.88 114 THR A O 1
ATOM 894 N N . ASP A 1 115 ? -0.944 -14.181 -13.401 1.00 76.06 115 ASP A N 1
ATOM 895 C CA . ASP A 1 115 ? -1.549 -13.895 -14.725 1.00 76.06 115 ASP A CA 1
ATOM 896 C C . ASP A 1 115 ? -3.098 -13.880 -14.761 1.00 76.06 115 ASP A C 1
ATOM 898 O O . ASP A 1 115 ? -3.730 -14.216 -15.757 1.00 76.06 115 ASP A O 1
ATOM 902 N N . LEU A 1 116 ? -3.752 -13.562 -13.641 1.00 75.81 116 LEU A N 1
ATOM 903 C CA . LEU A 1 116 ? -5.214 -13.571 -13.534 1.00 75.81 116 LEU A CA 1
ATOM 904 C C . LEU A 1 116 ? -5.809 -12.176 -13.734 1.00 75.81 116 LEU A C 1
ATOM 906 O O . LEU A 1 116 ? -6.733 -12.032 -14.535 1.00 75.81 116 LEU A O 1
ATOM 910 N N . TYR A 1 117 ? -5.335 -11.164 -12.992 1.00 75.88 117 TYR A N 1
ATOM 911 C CA . TYR A 1 117 ? -5.863 -9.797 -13.079 1.00 75.88 117 TYR A CA 1
ATOM 912 C C . TYR A 1 117 ? -4.987 -8.781 -12.318 1.00 75.88 117 TYR A C 1
ATOM 914 O O . TYR A 1 117 ? -5.231 -8.499 -11.141 1.00 75.88 117 TYR A O 1
ATOM 922 N N . GLY A 1 118 ? -3.994 -8.180 -12.977 1.00 76.75 118 GLY A N 1
ATOM 923 C CA . GLY A 1 118 ? -3.163 -7.154 -12.346 1.00 76.75 118 GLY A CA 1
ATOM 924 C C . GLY A 1 118 ? -2.042 -6.610 -13.230 1.00 76.75 118 GLY A C 1
ATOM 925 O O . GLY A 1 118 ? -1.758 -7.193 -14.275 1.00 76.75 118 GLY A O 1
ATOM 926 N N . PRO A 1 119 ? -1.427 -5.481 -12.836 1.00 72.81 119 PRO A N 1
ATOM 927 C CA . PRO A 1 119 ? -0.119 -5.112 -13.340 1.00 72.81 119 PRO A CA 1
ATOM 928 C C . PRO A 1 119 ? 0.873 -6.096 -12.722 1.00 72.81 119 PRO A C 1
ATOM 930 O O . PRO A 1 119 ? 0.956 -6.203 -11.503 1.00 72.81 119 PRO A O 1
ATOM 933 N N . GLU A 1 120 ? 1.525 -6.856 -13.590 1.00 83.19 120 GLU A N 1
ATOM 934 C CA . GLU A 1 120 ? 2.644 -7.756 -13.328 1.00 83.19 120 GLU A CA 1
ATOM 935 C C . GLU A 1 120 ? 3.647 -7.235 -12.272 1.00 83.19 120 GLU A C 1
ATOM 937 O O . GLU A 1 120 ? 3.616 -6.069 -11.886 1.00 83.19 120 GLU A O 1
ATOM 942 N N . ILE A 1 121 ? 4.566 -8.087 -11.800 1.00 87.12 121 ILE A N 1
ATOM 943 C CA . ILE A 1 121 ? 5.626 -7.642 -10.881 1.00 87.12 121 ILE A CA 1
ATOM 944 C C . ILE A 1 121 ? 6.986 -7.559 -11.571 1.00 87.12 121 ILE A C 1
ATOM 946 O O . ILE A 1 121 ? 7.290 -8.313 -12.495 1.00 87.12 121 ILE A O 1
ATOM 950 N N . CYS A 1 122 ? 7.838 -6.679 -11.053 1.00 86.69 122 CYS A N 1
ATOM 951 C CA . CYS A 1 122 ? 9.182 -6.463 -11.560 1.00 86.69 122 CYS A CA 1
ATOM 952 C C . CYS A 1 122 ? 10.071 -7.695 -11.312 1.00 86.69 122 CYS A C 1
ATOM 954 O O . CYS A 1 122 ? 10.379 -8.041 -10.166 1.00 86.69 122 CYS A O 1
ATOM 956 N N . VAL A 1 123 ? 10.550 -8.315 -12.391 1.00 86.81 123 VAL A N 1
ATOM 957 C CA . VAL A 1 123 ? 11.491 -9.442 -12.381 1.00 86.81 123 VAL A CA 1
ATOM 958 C C . VAL A 1 123 ? 12.771 -9.039 -13.110 1.00 86.81 123 VAL A C 1
ATOM 960 O O . VAL A 1 123 ? 12.726 -8.407 -14.167 1.00 86.81 123 VAL A O 1
ATOM 963 N N . SER A 1 124 ? 13.924 -9.420 -12.558 1.00 86.44 124 SER A N 1
ATOM 964 C CA . SER A 1 124 ? 15.227 -9.231 -13.197 1.00 86.44 124 SER A CA 1
ATOM 965 C C . SER A 1 124 ? 15.987 -10.542 -13.370 1.00 86.44 124 SER A C 1
ATOM 967 O O . SER A 1 124 ? 15.744 -11.514 -12.651 1.00 86.44 124 SER A O 1
ATOM 969 N N . ASP A 1 125 ? 16.939 -10.568 -14.301 1.00 87.94 125 ASP A N 1
ATOM 970 C CA . ASP A 1 125 ? 17.904 -11.664 -14.392 1.00 87.94 125 ASP A CA 1
ATOM 971 C C . ASP A 1 125 ? 18.868 -11.681 -13.184 1.00 87.94 125 ASP A C 1
ATOM 973 O O . ASP A 1 125 ? 18.906 -10.752 -12.372 1.00 87.94 125 ASP A O 1
ATOM 977 N N . SER A 1 126 ? 19.664 -12.748 -13.056 1.00 88.94 126 SER A N 1
ATOM 978 C CA . SER A 1 126 ? 20.589 -12.942 -11.926 1.00 88.94 126 SER A CA 1
ATOM 979 C C . SER A 1 126 ? 21.678 -11.873 -11.810 1.00 88.94 126 SER A C 1
ATOM 981 O O . SER A 1 126 ? 22.229 -11.696 -10.724 1.00 88.94 126 SER A O 1
ATOM 983 N N . TYR A 1 127 ? 21.998 -11.177 -12.900 1.00 86.00 127 TYR A N 1
ATOM 984 C CA . TYR A 1 127 ? 22.965 -10.084 -12.925 1.00 86.00 127 TYR A CA 1
ATOM 985 C C . TYR A 1 127 ? 22.297 -8.703 -12.853 1.00 86.00 127 TYR A C 1
ATOM 987 O O . TYR A 1 127 ? 23.005 -7.701 -12.792 1.00 86.00 127 TYR A O 1
ATOM 995 N N . GLY A 1 128 ? 20.959 -8.637 -12.822 1.00 80.19 128 GLY A N 1
ATOM 996 C CA . GLY A 1 128 ? 20.200 -7.391 -12.694 1.00 80.19 128 GLY A CA 1
ATOM 997 C C . GLY A 1 128 ? 20.329 -6.449 -13.895 1.00 80.19 128 GLY A C 1
ATOM 998 O O . GLY A 1 128 ? 20.155 -5.244 -13.737 1.00 80.19 128 GLY A O 1
ATOM 999 N N . LEU A 1 129 ? 20.659 -6.983 -15.072 1.00 80.25 129 LEU A N 1
ATOM 1000 C CA . LEU A 1 129 ? 20.900 -6.234 -16.309 1.00 80.25 129 LEU A CA 1
ATOM 1001 C C . LEU A 1 129 ? 19.620 -6.042 -17.128 1.00 80.25 129 LEU A C 1
ATOM 1003 O O . LEU A 1 129 ? 19.450 -5.033 -17.807 1.00 80.25 129 LEU A O 1
ATOM 1007 N N . THR A 1 130 ? 18.716 -7.011 -17.061 1.00 79.75 130 THR A N 1
ATOM 1008 C CA . THR A 1 130 ? 17.437 -7.029 -17.758 1.00 79.75 130 THR A CA 1
ATOM 1009 C C . THR A 1 130 ? 16.342 -7.093 -16.715 1.00 79.75 130 THR A C 1
ATOM 1011 O O . THR A 1 130 ? 16.132 -8.124 -16.077 1.00 79.75 130 THR A O 1
ATOM 1014 N N . ARG A 1 131 ? 15.646 -5.974 -16.538 1.00 77.81 131 ARG A N 1
ATOM 1015 C CA . ARG A 1 131 ? 14.471 -5.856 -15.682 1.00 77.81 131 ARG A CA 1
ATOM 1016 C C . ARG A 1 131 ? 13.249 -5.671 -16.563 1.00 77.81 131 ARG A C 1
ATOM 1018 O O . ARG A 1 131 ? 13.323 -4.914 -17.518 1.00 77.81 131 ARG A O 1
ATOM 1025 N N . LYS A 1 132 ? 12.148 -6.323 -16.212 1.00 82.44 132 LYS A N 1
ATOM 1026 C CA . LYS A 1 132 ? 10.852 -6.160 -16.871 1.00 82.44 132 LYS A CA 1
ATOM 1027 C C . LYS A 1 132 ? 9.724 -6.474 -15.898 1.00 82.44 132 LYS A C 1
ATOM 1029 O O . LYS A 1 132 ? 9.925 -7.212 -14.934 1.00 82.44 132 LYS A O 1
ATOM 1034 N N . GLU A 1 133 ? 8.542 -5.955 -16.178 1.00 83.44 133 GLU A N 1
ATOM 1035 C CA . GLU A 1 133 ? 7.323 -6.422 -15.526 1.00 83.44 133 GLU A CA 1
ATOM 1036 C C . GLU A 1 133 ? 6.934 -7.776 -16.145 1.00 83.44 133 GLU A C 1
ATOM 1038 O O . GLU A 1 133 ? 7.007 -7.951 -17.365 1.00 83.44 133 GLU A O 1
ATOM 1043 N N . GLN A 1 134 ? 6.654 -8.779 -15.309 1.00 85.75 134 GLN A N 1
ATOM 1044 C CA . GLN A 1 134 ? 6.172 -10.085 -15.760 1.00 85.75 134 GLN A CA 1
ATOM 1045 C C . GLN A 1 134 ? 5.284 -10.760 -14.702 1.00 85.75 134 GLN A C 1
ATOM 1047 O O . GLN A 1 134 ? 5.563 -10.696 -13.501 1.00 85.75 134 GLN A O 1
ATOM 1052 N N . PHE A 1 135 ? 4.240 -11.474 -15.132 1.00 86.06 135 PHE A N 1
ATOM 1053 C CA . PHE A 1 135 ? 3.513 -12.380 -14.239 1.00 86.06 135 PHE A CA 1
ATOM 1054 C C . PHE A 1 135 ? 4.409 -13.506 -13.712 1.00 86.06 135 PHE A C 1
ATOM 1056 O O . PHE A 1 135 ? 5.178 -14.129 -14.457 1.00 86.06 135 PHE A O 1
ATOM 1063 N N . VAL A 1 136 ? 4.266 -13.812 -12.420 1.00 88.56 136 VAL A N 1
ATOM 1064 C CA . VAL A 1 136 ? 5.047 -14.858 -11.752 1.00 88.56 136 VAL A CA 1
ATOM 1065 C C . VAL A 1 136 ? 4.151 -16.026 -11.371 1.00 88.56 136 VAL A C 1
ATOM 1067 O O . VAL A 1 136 ? 3.181 -15.885 -10.628 1.00 88.56 136 VAL A O 1
ATOM 1070 N N . ASN A 1 137 ? 4.506 -17.211 -11.865 1.00 89.25 137 ASN A N 1
ATOM 1071 C CA . ASN A 1 137 ? 3.823 -18.443 -11.497 1.00 89.25 137 ASN A CA 1
ATOM 1072 C C . ASN A 1 137 ? 4.244 -18.890 -10.090 1.00 89.25 137 ASN A C 1
ATOM 1074 O O . ASN A 1 137 ? 5.440 -18.891 -9.783 1.00 89.25 137 ASN A O 1
ATOM 1078 N N . PRO A 1 138 ? 3.296 -19.318 -9.239 1.00 89.19 138 PRO A N 1
ATOM 1079 C CA . PRO A 1 138 ? 3.623 -19.796 -7.906 1.00 89.19 138 PRO A CA 1
ATOM 1080 C C . PRO A 1 138 ? 4.430 -21.099 -7.975 1.00 89.19 138 PRO A C 1
ATOM 1082 O O . PRO A 1 138 ? 4.061 -22.048 -8.672 1.00 89.19 138 PRO A O 1
ATOM 1085 N N . VAL A 1 139 ? 5.525 -21.150 -7.218 1.00 91.12 139 VAL A N 1
ATOM 1086 C CA . VAL A 1 139 ? 6.344 -22.353 -7.043 1.00 91.12 139 VAL A CA 1
ATOM 1087 C C . VAL A 1 139 ? 5.843 -23.098 -5.812 1.00 91.12 139 VAL A C 1
ATOM 1089 O O . VAL A 1 139 ? 5.879 -22.577 -4.701 1.00 91.12 139 VAL A O 1
ATOM 1092 N N . TRP A 1 140 ? 5.362 -24.322 -6.018 1.00 90.31 140 TRP A N 1
ATOM 1093 C CA . TRP A 1 140 ? 4.814 -25.169 -4.950 1.00 90.31 140 TRP A CA 1
ATOM 1094 C C . TRP A 1 140 ? 5.780 -26.263 -4.485 1.00 90.31 140 TRP A C 1
ATOM 1096 O O . TRP A 1 140 ? 5.484 -26.981 -3.532 1.00 90.31 140 TRP A O 1
ATOM 1106 N N . SER A 1 141 ? 6.915 -26.418 -5.166 1.00 83.12 141 SER A N 1
ATOM 1107 C CA . SER A 1 141 ? 7.981 -27.328 -4.753 1.00 83.12 141 SER A CA 1
ATOM 1108 C C . SER A 1 141 ? 8.796 -26.710 -3.617 1.00 83.12 141 SER A C 1
ATOM 1110 O O . SER A 1 141 ? 9.151 -25.534 -3.700 1.00 83.12 141 SER A O 1
ATOM 1112 N N . MET A 1 142 ? 9.091 -27.510 -2.587 1.00 53.62 142 MET A N 1
ATOM 1113 C CA . MET A 1 142 ? 10.077 -27.181 -1.548 1.00 53.62 142 MET A CA 1
ATOM 1114 C C . MET A 1 142 ? 11.503 -27.352 -2.058 1.00 53.62 142 MET A C 1
ATOM 1116 O O . MET A 1 142 ? 11.725 -28.305 -2.840 1.00 53.62 142 MET A O 1
#

Sequence (142 aa):
MHTALVVGWAGSMALYELAIFDPSDHVLDPIGWSIIEGTVMNPGIWSYEGVAGAHIMFSSICFLAVIWPWVYWDVETFCDECIGKPSLDCQRSFGIHLFLSRVSCFGFGAFHVTDLYGPEICVSDSYGLTRKEQFVNPVWSM

Mean predicted aligned error: 7.52 Å

Foldseek 3Di:
DVLLVVLLVVLVVLVVCVVPDDLPDCPPDNDPVRAFPDDPVDPDCPDSNNSSVVSNVVSVVVVVVVVCCVVVVQDCVQADPVPRHGDDPPVVVVVVVVVVVVVVVCCCVVADQAPHHHFADWDADPVRPDIHGDRDDDDPDD

Organism: NCBI:txid50273

InterPro domains:
  IPR000932 Photosystem antenna protein-like [PF00421] (1-31)
  IPR000932 Photosystem antenna protein-like [PF00421] (32-141)
  IPR036001 Photosystem antenna protein-like superfamily [SSF161077] (1-141)

Radius of gyration: 21.57 Å; Cα contacts (8 Å, |Δi|>4): 115; chains: 1; bounding box: 49×44×56 Å

pLDDT: mean 86.52, std 11.79, range [47.81, 98.19]

Secondary structure (DSSP, 8-state):
-HHHHHHHHHHHHHHHHHHH---S-TTTS--TT---S---S--GGGSHHHHHHHHHHHHHHHHHHHHHHHHS---GGGB-TTT-SB---HHHHHHHHHHHHHHHHHHIIIIIISTTSS--EEEE-TTS--EEEE--PPP---